Protein AF-A0A257MTR8-F1 (afdb_monomer_lite)

pLDDT: mean 96.41, std 4.49, range [68.75, 98.56]

Structure (mmCIF, N/CA/C/O backbone):
data_AF-A0A257MTR8-F1
#
_entry.id   AF-A0A257MTR8-F1
#
loop_
_atom_site.group_PDB
_atom_site.id
_atom_site.type_symbol
_atom_site.label_atom_id
_atom_site.label_alt_id
_atom_site.label_comp_id
_atom_site.label_asym_id
_atom_site.label_entity_id
_atom_site.label_seq_id
_atom_site.pdbx_PDB_ins_code
_atom_site.Cartn_x
_atom_site.Cartn_y
_atom_site.Cartn_z
_atom_site.occupancy
_atom_site.B_iso_or_equiv
_atom_site.auth_seq_id
_atom_site.auth_comp_id
_atom_site.auth_asym_id
_atom_site.auth_atom_id
_atom_site.pdbx_PDB_model_num
ATOM 1 N N . MET A 1 1 ? -8.268 -5.311 -12.418 1.00 86.25 1 MET A N 1
ATOM 2 C CA . MET A 1 1 ? -7.967 -3.867 -12.506 1.00 86.25 1 MET A CA 1
ATOM 3 C C . MET A 1 1 ? -7.466 -3.429 -11.144 1.00 86.25 1 MET A C 1
ATOM 5 O O . MET A 1 1 ? -8.086 -3.808 -10.159 1.00 86.25 1 MET A O 1
ATOM 9 N N . MET A 1 2 ? -6.359 -2.701 -11.082 1.00 96.19 2 MET A N 1
ATOM 10 C CA . MET A 1 2 ? -5.759 -2.196 -9.842 1.00 96.19 2 MET A CA 1
ATOM 11 C C . MET A 1 2 ? -5.830 -0.669 -9.844 1.00 96.19 2 MET A C 1
ATOM 13 O O . MET A 1 2 ? -5.846 -0.066 -10.915 1.00 96.19 2 MET A O 1
ATOM 17 N N . LEU A 1 3 ? -5.882 -0.043 -8.670 1.00 97.69 3 LEU A N 1
ATOM 18 C CA . LEU A 1 3 ? -5.777 1.409 -8.545 1.00 97.69 3 LEU A CA 1
ATOM 19 C C . LEU A 1 3 ? -4.340 1.754 -8.139 1.00 97.69 3 LEU A C 1
ATOM 21 O O . LEU A 1 3 ? -3.947 1.509 -7.005 1.00 97.69 3 LEU A O 1
ATOM 25 N N . VAL A 1 4 ? -3.562 2.309 -9.066 1.00 96.75 4 VAL A N 1
ATOM 26 C CA . VAL A 1 4 ? -2.162 2.701 -8.843 1.00 96.75 4 VAL A CA 1
ATOM 27 C C . VAL A 1 4 ? -2.076 4.217 -8.961 1.00 96.75 4 VAL A C 1
ATOM 29 O O . VAL A 1 4 ? -2.466 4.782 -9.987 1.00 96.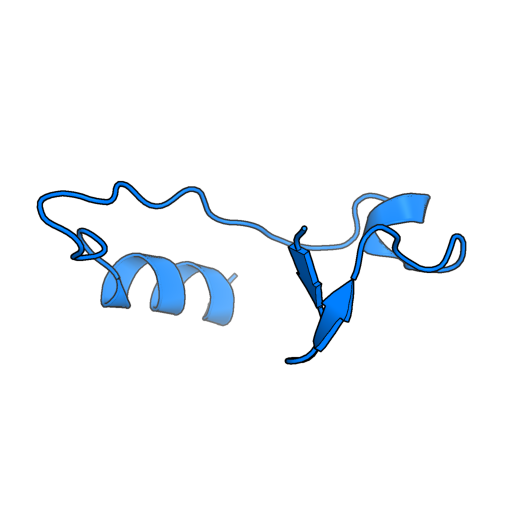75 4 VAL A O 1
ATOM 32 N N . ASN A 1 5 ? -1.615 4.887 -7.901 1.00 96.12 5 ASN A N 1
ATOM 33 C CA . ASN A 1 5 ? -1.532 6.353 -7.816 1.00 96.12 5 ASN A CA 1
ATOM 34 C C . AS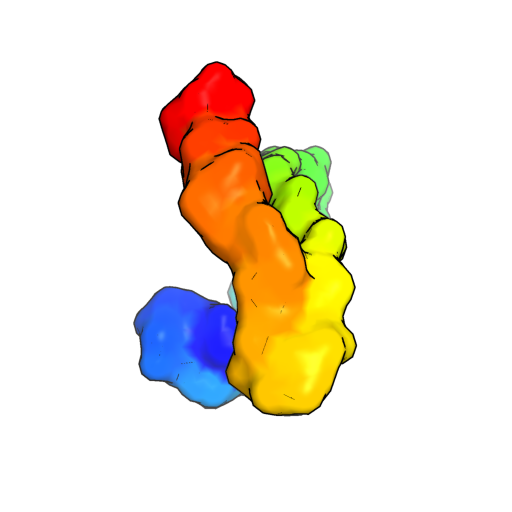N A 1 5 ? -2.846 7.058 -8.218 1.00 96.12 5 ASN A C 1
ATOM 36 O O . ASN A 1 5 ? -2.851 8.044 -8.956 1.00 96.12 5 ASN A O 1
ATOM 40 N N . GLY A 1 6 ? -3.982 6.505 -7.773 1.00 97.12 6 GLY A N 1
ATOM 41 C CA . GLY A 1 6 ? -5.322 7.047 -8.028 1.00 97.12 6 GLY A CA 1
ATOM 42 C C . GLY A 1 6 ? -5.901 6.760 -9.419 1.00 97.12 6 GLY A C 1
ATOM 43 O O . GLY A 1 6 ? -6.985 7.252 -9.726 1.00 97.12 6 GLY A O 1
ATOM 44 N N . LYS A 1 7 ? -5.227 5.968 -10.265 1.00 97.44 7 LYS A N 1
ATOM 45 C CA . LYS A 1 7 ? -5.689 5.631 -11.623 1.00 97.44 7 LYS A CA 1
ATOM 46 C C . LYS A 1 7 ? -5.865 4.128 -11.802 1.00 97.44 7 LYS A C 1
ATOM 48 O O . LYS A 1 7 ? -5.058 3.343 -11.310 1.00 97.44 7 LYS A O 1
ATOM 53 N N . TYR A 1 8 ? -6.908 3.730 -12.531 1.00 98.06 8 TYR A N 1
ATOM 54 C CA . TYR A 1 8 ? -7.116 2.332 -12.900 1.00 98.06 8 TYR A CA 1
ATOM 55 C C . TYR A 1 8 ? -6.053 1.878 -13.895 1.00 98.06 8 TYR A C 1
ATOM 57 O O . TYR A 1 8 ? -5.867 2.500 -14.939 1.00 98.06 8 TYR A O 1
ATOM 65 N N . GLN A 1 9 ? -5.370 0.789 -13.561 1.00 97.62 9 GLN A N 1
ATOM 66 C CA . GLN A 1 9 ? -4.300 0.210 -14.359 1.00 97.62 9 GLN A CA 1
ATOM 67 C C . GLN A 1 9 ? -4.376 -1.321 -14.337 1.00 97.62 9 GLN A C 1
ATOM 69 O O . GLN A 1 9 ? -4.995 -1.945 -13.466 1.00 97.62 9 GLN A O 1
ATOM 74 N N . THR A 1 10 ? -3.738 -1.938 -15.325 1.00 97.94 10 THR A N 1
ATOM 75 C CA . THR A 1 10 ? -3.589 -3.397 -15.453 1.00 97.94 10 THR A CA 1
ATOM 76 C C . THR A 1 10 ? -2.135 -3.852 -15.346 1.00 97.94 10 THR A C 1
ATOM 78 O O . THR A 1 10 ? -1.881 -5.051 -15.367 1.00 97.94 10 THR A O 1
ATOM 81 N N . HIS A 1 11 ? -1.201 -2.910 -15.221 1.00 96.31 11 HIS A N 1
ATOM 82 C CA . HIS A 1 11 ? 0.237 -3.133 -15.140 1.00 96.31 11 HIS A CA 1
ATOM 83 C C . HIS A 1 11 ? 0.863 -2.169 -14.123 1.00 96.31 11 HIS A C 1
ATOM 85 O O . HIS A 1 11 ? 0.205 -1.242 -13.648 1.00 96.31 11 HIS A O 1
ATOM 91 N N . ILE A 1 12 ? 2.129 -2.417 -13.804 1.00 96.44 12 ILE A N 1
ATOM 92 C CA . ILE A 1 12 ? 3.047 -1.510 -13.115 1.00 96.44 12 ILE A CA 1
ATOM 93 C C . ILE A 1 12 ? 4.302 -1.401 -13.988 1.00 96.44 12 ILE A C 1
ATOM 95 O O . ILE A 1 12 ? 4.560 -2.289 -14.806 1.00 96.44 12 ILE A O 1
ATOM 99 N N . GLU A 1 13 ? 5.070 -0.328 -13.845 1.00 97.19 13 GLU A N 1
ATOM 100 C CA . GLU A 1 13 ? 6.348 -0.201 -14.544 1.00 97.19 13 GLU A CA 1
ATOM 101 C C . GLU A 1 13 ? 7.328 -1.280 -14.085 1.00 97.19 13 GLU A C 1
ATOM 103 O O . GLU A 1 13 ? 7.459 -1.556 -12.893 1.00 97.19 13 GLU A O 1
ATOM 108 N N . VAL A 1 14 ? 8.071 -1.866 -15.026 1.00 97.38 14 VAL A N 1
ATOM 109 C CA . VAL A 1 14 ? 9.069 -2.896 -14.696 1.00 97.38 14 VAL A CA 1
ATOM 110 C C . VAL A 1 14 ? 10.171 -2.346 -13.791 1.00 97.38 14 VAL A C 1
ATOM 112 O O . VAL A 1 14 ? 10.761 -3.092 -13.024 1.00 97.38 14 VAL A O 1
ATOM 115 N N . THR A 1 15 ? 10.440 -1.043 -13.856 1.00 98.00 15 THR A N 1
ATOM 116 C CA . THR A 1 15 ? 11.451 -0.353 -13.046 1.00 98.00 15 THR A CA 1
ATOM 117 C C . THR A 1 15 ? 10.980 -0.020 -11.628 1.00 98.00 15 THR A C 1
ATOM 119 O O . THR A 1 15 ? 11.771 0.510 -10.847 1.00 98.00 15 THR A O 1
ATOM 122 N N . ASP A 1 16 ? 9.727 -0.322 -11.273 1.00 98.00 16 ASP A N 1
ATOM 123 C CA . ASP A 1 16 ? 9.208 -0.132 -9.920 1.00 98.00 16 ASP A CA 1
ATOM 124 C C . ASP A 1 16 ? 10.017 -0.956 -8.902 1.00 98.00 16 ASP A C 1
ATOM 126 O O . ASP A 1 16 ? 10.277 -2.145 -9.099 1.00 98.00 16 ASP A O 1
ATOM 130 N N . ARG A 1 17 ? 10.440 -0.325 -7.800 1.00 98.06 17 ARG A N 1
ATOM 131 C CA . ARG A 1 17 ? 11.297 -0.970 -6.788 1.00 98.06 17 ARG A CA 1
ATOM 132 C C . ARG A 1 17 ? 10.566 -2.071 -6.018 1.00 98.06 17 ARG A C 1
ATOM 134 O O . ARG A 1 17 ? 11.202 -3.051 -5.624 1.00 98.06 17 ARG A O 1
ATOM 141 N N . GLY A 1 18 ? 9.251 -1.943 -5.851 1.00 96.62 18 GLY A N 1
ATOM 142 C CA . GLY A 1 18 ? 8.402 -2.984 -5.287 1.00 96.62 18 GLY A CA 1
ATOM 143 C C . GLY A 1 18 ? 8.384 -4.223 -6.178 1.00 96.62 18 GLY A C 1
ATOM 144 O O . GLY A 1 18 ? 8.471 -5.338 -5.674 1.00 96.62 18 GLY A O 1
ATOM 145 N N . PHE A 1 19 ? 8.377 -4.045 -7.503 1.00 96.81 19 PHE A N 1
ATOM 146 C CA . PHE A 1 19 ? 8.494 -5.163 -8.442 1.00 96.81 19 PHE A CA 1
ATOM 147 C C . PHE A 1 19 ? 9.916 -5.744 -8.513 1.00 96.81 19 PHE A C 1
ATOM 149 O O . PHE A 1 19 ? 10.086 -6.960 -8.471 1.00 96.81 19 PHE A O 1
ATOM 156 N N . GLN A 1 20 ? 10.942 -4.895 -8.610 1.00 98.31 20 GLN A N 1
ATOM 157 C CA . GLN A 1 20 ? 12.334 -5.331 -8.778 1.00 98.31 20 GLN A CA 1
ATOM 158 C C . GLN A 1 20 ? 12.904 -6.022 -7.534 1.00 98.31 20 GLN A C 1
ATOM 160 O O . GLN A 1 20 ? 13.643 -6.999 -7.653 1.00 98.31 20 GLN A O 1
ATOM 165 N N . TYR A 1 21 ? 12.596 -5.495 -6.348 1.00 97.81 21 TYR A N 1
ATOM 166 C CA . TYR A 1 21 ? 13.286 -5.860 -5.107 1.00 97.81 21 TYR A CA 1
ATOM 167 C C . TYR A 1 21 ? 12.343 -6.257 -3.972 1.00 97.81 21 TYR A C 1
ATOM 169 O O . TYR A 1 21 ? 12.820 -6.632 -2.904 1.00 97.81 21 TYR A O 1
ATOM 177 N N . GLY A 1 22 ? 11.026 -6.151 -4.165 1.00 96.38 22 GLY A N 1
ATOM 178 C CA . GLY A 1 22 ? 10.083 -6.245 -3.052 1.00 96.38 22 GLY A CA 1
ATOM 179 C C . GLY A 1 22 ? 10.230 -5.085 -2.064 1.00 96.38 22 GLY A C 1
ATOM 180 O O . GLY A 1 22 ? 9.913 -5.248 -0.891 1.00 96.38 22 GLY A O 1
ATOM 181 N N . ASP A 1 23 ? 10.748 -3.936 -2.512 1.00 97.81 23 ASP A N 1
ATOM 182 C CA . ASP A 1 23 ? 10.979 -2.771 -1.658 1.00 97.81 23 ASP A CA 1
ATOM 183 C C . ASP A 1 23 ? 9.670 -2.021 -1.394 1.00 97.81 23 ASP A C 1
ATOM 185 O O . ASP A 1 23 ? 9.275 -1.122 -2.140 1.00 97.81 23 ASP A O 1
ATOM 189 N N . GLY A 1 24 ? 8.962 -2.452 -0.356 1.00 94.62 24 GLY A N 1
ATOM 190 C CA . GLY A 1 24 ? 7.702 -1.866 0.066 1.00 94.62 24 GLY A CA 1
ATOM 191 C C . GLY A 1 24 ? 7.017 -2.679 1.159 1.00 94.62 24 GLY A C 1
ATOM 192 O O . GLY A 1 24 ? 7.520 -3.695 1.636 1.00 94.62 24 GLY A O 1
ATOM 193 N N . LEU A 1 25 ? 5.836 -2.212 1.548 1.00 95.75 25 LEU A N 1
ATOM 194 C CA . LEU A 1 25 ? 4.996 -2.794 2.591 1.00 95.75 25 LEU A CA 1
ATOM 195 C C . LEU A 1 25 ? 3.572 -2.939 2.048 1.00 95.75 25 LEU A C 1
ATOM 197 O O . LEU A 1 25 ? 3.165 -2.180 1.165 1.00 95.75 25 LEU A O 1
ATOM 201 N N . PHE A 1 26 ? 2.799 -3.892 2.569 1.00 97.00 26 PHE A N 1
ATOM 202 C CA . PHE A 1 26 ? 1.409 -4.079 2.156 1.00 97.00 26 PHE A CA 1
ATOM 203 C C . PHE A 1 26 ? 0.523 -4.586 3.292 1.00 97.00 26 PHE A C 1
ATOM 205 O O . PHE A 1 26 ? 0.991 -5.158 4.274 1.00 97.00 26 PHE A O 1
ATOM 212 N N . GLU A 1 27 ? -0.783 -4.417 3.098 1.00 97.38 27 GLU A N 1
ATOM 213 C CA . GLU A 1 27 ? -1.831 -4.911 3.982 1.00 97.38 27 GLU A CA 1
ATOM 214 C C . GLU A 1 27 ? -2.854 -5.734 3.216 1.00 97.38 27 GLU A C 1
ATOM 216 O O . GLU A 1 27 ? -3.169 -5.447 2.062 1.00 97.38 27 GLU A O 1
ATOM 221 N N . THR A 1 28 ? -3.435 -6.720 3.895 1.00 97.75 28 THR A N 1
ATOM 222 C CA . THR A 1 28 ? -4.670 -7.374 3.454 1.00 97.75 28 THR A CA 1
ATOM 223 C C . THR A 1 28 ? -5.764 -7.046 4.459 1.00 97.75 28 THR A C 1
ATOM 225 O O . THR A 1 28 ? -5.621 -7.340 5.643 1.00 97.75 28 THR A O 1
ATOM 228 N N . ILE A 1 29 ? -6.846 -6.422 3.990 1.00 97.94 29 ILE A N 1
ATOM 229 C CA . ILE A 1 29 ? -7.924 -5.910 4.842 1.00 97.94 29 ILE A CA 1
ATOM 230 C C . ILE A 1 29 ? -9.206 -6.692 4.566 1.00 97.94 29 ILE A C 1
ATOM 232 O O . ILE A 1 29 ? -9.655 -6.780 3.421 1.00 97.94 29 ILE A O 1
ATOM 236 N N . THR A 1 30 ? -9.826 -7.228 5.616 1.00 98.50 30 THR A N 1
ATOM 237 C CA . THR A 1 30 ? -11.145 -7.865 5.517 1.00 98.50 30 THR A CA 1
ATOM 238 C C . THR A 1 30 ? -12.213 -6.820 5.206 1.00 98.50 30 THR A C 1
ATOM 240 O O . THR A 1 30 ? -12.315 -5.801 5.889 1.00 98.50 30 THR A O 1
ATOM 243 N N . VAL A 1 31 ? -13.059 -7.098 4.213 1.00 98.31 31 VAL A N 1
ATOM 244 C CA . VAL A 1 31 ? -14.241 -6.285 3.902 1.00 98.31 31 VAL A CA 1
ATOM 245 C C . VAL A 1 31 ? -15.496 -7.072 4.260 1.00 98.31 31 VAL A C 1
ATOM 247 O O . VAL A 1 31 ? -15.701 -8.174 3.758 1.00 98.31 31 VAL A O 1
ATOM 250 N N . HIS A 1 32 ? -16.340 -6.496 5.112 1.00 98.38 32 HIS A N 1
ATOM 251 C CA . HIS A 1 32 ? -17.624 -7.064 5.520 1.00 98.38 32 HIS A CA 1
ATOM 252 C C . HIS A 1 32 ? -18.720 -6.018 5.300 1.00 98.38 32 HIS A C 1
ATOM 254 O O . HIS A 1 32 ? -18.574 -4.876 5.734 1.00 98.38 32 HIS A O 1
ATOM 260 N N . ASP A 1 33 ? -19.786 -6.378 4.580 1.00 97.94 33 ASP A N 1
ATOM 261 C CA . ASP A 1 33 ? -20.886 -5.472 4.202 1.00 97.94 33 ASP A CA 1
ATOM 262 C C . ASP A 1 33 ? -20.418 -4.144 3.578 1.00 97.94 33 ASP A C 1
ATOM 264 O O . ASP A 1 33 ? -20.888 -3.057 3.920 1.00 97.94 33 ASP A O 1
ATOM 268 N N . GLY A 1 34 ? -19.427 -4.218 2.684 1.00 97.88 34 GLY A N 1
ATOM 269 C CA . GLY A 1 34 ? -18.861 -3.046 2.008 1.00 97.88 34 GLY A CA 1
ATO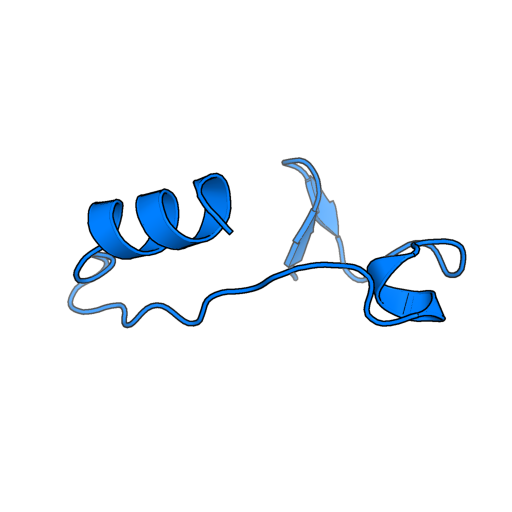M 270 C C . GLY A 1 34 ? -18.017 -2.132 2.905 1.00 97.88 34 GLY A C 1
ATOM 271 O O . GLY A 1 34 ? -17.614 -1.058 2.463 1.00 97.88 34 GLY A O 1
ATOM 272 N N . LYS A 1 35 ? -17.724 -2.536 4.147 1.00 98.25 35 LYS A N 1
ATOM 273 C CA . LYS A 1 35 ? -16.879 -1.787 5.084 1.00 98.25 35 LYS A CA 1
ATOM 274 C C . LYS A 1 35 ? -15.564 -2.515 5.324 1.00 98.25 35 LYS A C 1
ATOM 276 O O . LYS A 1 35 ? -15.548 -3.710 5.611 1.00 98.25 35 LYS A O 1
ATOM 281 N N . ALA A 1 36 ? -14.464 -1.773 5.240 1.00 98.31 36 ALA A N 1
ATOM 282 C CA . ALA A 1 36 ? -13.148 -2.252 5.641 1.00 98.31 36 ALA A CA 1
ATOM 283 C C . ALA A 1 36 ? -13.093 -2.390 7.171 1.00 98.31 36 ALA A C 1
ATOM 285 O O . ALA A 1 36 ? -13.252 -1.410 7.903 1.00 98.31 36 ALA A O 1
ATOM 286 N N . VAL A 1 37 ? -12.893 -3.613 7.653 1.00 98.56 37 VAL A N 1
ATOM 287 C CA . VAL A 1 37 ? -12.786 -3.921 9.081 1.00 98.56 37 VAL A CA 1
ATOM 288 C C . VAL A 1 37 ? -11.429 -3.422 9.590 1.00 98.56 37 VAL A C 1
ATOM 290 O O . VAL A 1 37 ? -10.409 -3.675 8.961 1.00 98.56 37 VAL A O 1
ATOM 293 N N . PHE A 1 38 ? -11.420 -2.689 10.710 1.00 98.19 38 PHE A N 1
ATOM 294 C CA . PHE A 1 38 ? -10.209 -2.110 11.324 1.00 98.19 38 PHE A CA 1
ATOM 295 C C 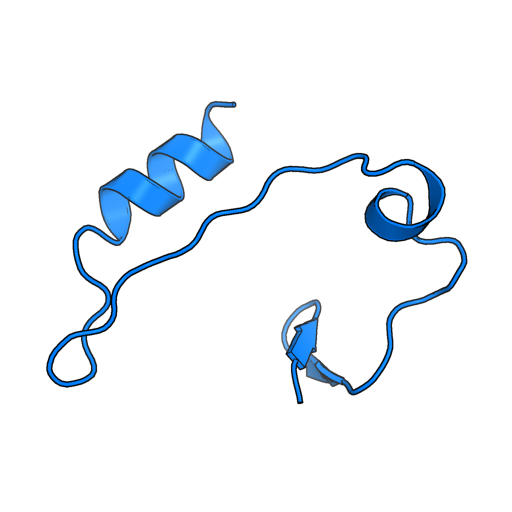. PHE A 1 38 ? -9.358 -1.222 10.395 1.00 98.19 38 PHE A C 1
ATOM 297 O O . PHE A 1 38 ? -8.132 -1.206 10.488 1.00 98.19 38 PHE A O 1
ATOM 304 N N . LEU A 1 39 ? -10.000 -0.460 9.498 1.00 98.19 39 LEU A N 1
ATOM 305 C CA . LEU A 1 39 ? -9.302 0.370 8.507 1.00 98.19 39 LEU A CA 1
ATOM 306 C C . LEU A 1 39 ? -8.229 1.281 9.125 1.00 98.19 39 LEU A C 1
ATOM 308 O O . LEU A 1 39 ? -7.124 1.347 8.600 1.00 98.19 39 LEU A O 1
ATOM 312 N N . ILE A 1 40 ? -8.534 1.950 10.242 1.00 97.88 40 ILE A N 1
ATOM 313 C CA . ILE A 1 40 ? -7.587 2.863 10.898 1.00 97.88 40 ILE A CA 1
ATOM 314 C C . ILE A 1 40 ? -6.337 2.111 11.364 1.00 97.88 40 ILE A C 1
ATOM 316 O O . ILE A 1 40 ? -5.234 2.525 11.046 1.00 97.88 40 ILE A O 1
ATOM 320 N N . GLN A 1 41 ? -6.493 0.949 11.999 1.00 97.81 41 GLN A N 1
ATOM 321 C CA . GLN A 1 41 ? -5.364 0.147 12.472 1.00 97.81 41 GLN A CA 1
ATOM 322 C C . GLN A 1 41 ? -4.479 -0.373 11.327 1.00 97.81 41 GLN A C 1
ATOM 324 O O . GLN A 1 41 ? -3.262 -0.477 11.485 1.00 97.81 41 GLN A O 1
ATOM 329 N N . HIS A 1 42 ? -5.067 -0.710 10.173 1.00 98.06 42 HIS A N 1
ATOM 330 C CA . HIS A 1 42 ? -4.291 -1.081 8.986 1.00 98.06 42 HIS A CA 1
ATOM 331 C C . HIS A 1 42 ? -3.518 0.116 8.412 1.00 98.06 42 HIS A C 1
ATOM 333 O O . HIS A 1 42 ? -2.359 -0.041 8.035 1.00 98.06 42 HIS A O 1
ATOM 339 N N . LEU A 1 43 ? -4.126 1.308 8.379 1.00 97.19 43 LEU A N 1
ATOM 340 C CA . LEU A 1 43 ? -3.455 2.532 7.926 1.00 97.19 43 LEU A CA 1
ATOM 341 C C . LEU A 1 43 ? -2.331 2.957 8.878 1.00 97.19 43 LEU A C 1
ATOM 343 O O . LEU A 1 43 ? -1.245 3.301 8.414 1.00 97.19 43 LEU A O 1
ATOM 347 N N . ASP A 1 44 ? -2.555 2.871 10.189 1.00 97.06 44 ASP A N 1
ATOM 348 C CA . ASP A 1 44 ? -1.534 3.162 11.198 1.00 97.06 44 ASP A CA 1
ATOM 349 C 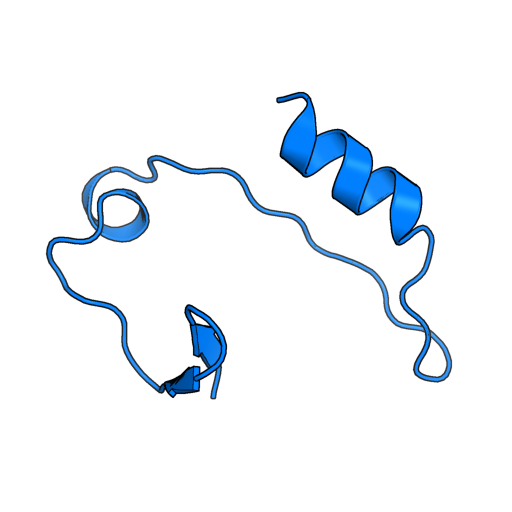C . ASP A 1 44 ? -0.308 2.271 10.967 1.00 97.06 44 ASP A C 1
ATOM 351 O O . ASP A 1 44 ? 0.799 2.769 10.787 1.00 97.06 44 ASP A O 1
ATOM 355 N N . ARG A 1 45 ? -0.509 0.955 10.820 1.00 96.50 45 ARG A N 1
ATOM 356 C CA . ARG A 1 45 ? 0.587 0.007 10.563 1.00 96.50 45 ARG A CA 1
ATOM 357 C C . ARG A 1 45 ? 1.367 0.284 9.276 1.00 96.50 45 ARG A C 1
ATOM 359 O O . ARG A 1 45 ? 2.577 0.098 9.277 1.00 96.50 45 ARG A O 1
ATOM 366 N N . LEU A 1 46 ? 0.709 0.744 8.210 1.00 96.38 46 LEU A N 1
ATOM 367 C CA . LEU A 1 46 ? 1.382 1.126 6.960 1.00 96.38 46 LEU A CA 1
ATOM 368 C C . LEU A 1 46 ? 2.215 2.405 7.085 1.00 96.38 46 LEU A C 1
ATOM 370 O O . LEU A 1 46 ? 3.163 2.581 6.326 1.00 96.38 46 LEU A O 1
ATOM 374 N N . THR A 1 47 ? 1.850 3.308 7.995 1.00 95.56 47 THR A N 1
ATOM 375 C 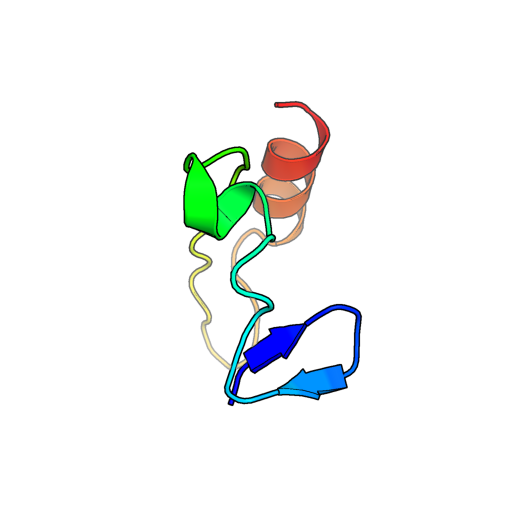CA . THR A 1 47 ? 2.515 4.615 8.144 1.00 95.56 47 THR A CA 1
ATOM 376 C C . THR A 1 47 ? 3.606 4.633 9.208 1.00 95.56 47 THR A C 1
ATOM 378 O O . THR A 1 47 ? 4.432 5.543 9.204 1.00 95.56 47 THR A O 1
ATOM 381 N N . THR A 1 48 ? 3.624 3.647 10.105 1.00 89.88 48 THR A N 1
ATOM 382 C CA . THR A 1 48 ? 4.585 3.567 11.217 1.00 89.88 48 THR A CA 1
ATOM 383 C C . THR A 1 48 ? 5.644 2.474 11.060 1.00 89.88 48 THR A C 1
ATOM 385 O O . THR A 1 48 ? 6.393 2.238 12.007 1.00 89.88 48 THR A O 1
ATOM 388 N N . ALA A 1 49 ? 5.646 1.752 9.940 1.00 68.75 49 ALA A N 1
ATOM 389 C CA . ALA A 1 49 ? 6.601 0.681 9.654 1.00 68.75 49 ALA A CA 1
ATOM 390 C C . ALA A 1 49 ? 7.966 1.206 9.182 1.00 68.75 49 ALA A C 1
ATOM 392 O O . ALA A 1 49 ? 8.012 2.300 8.575 1.00 68.75 49 ALA A O 1
#

Sequence (49 aa):
MMLVNGKYQTHIEVTDRGFQYGDGLFETITVHDGKAVFLIQHLDRLTTA

Foldseek 3Di:
DDQDPNDDDDDDDCPDCCNVPVPADDDDFDADPNDTPPVVVRVVVRVVD

Radius of gyration: 13.27 Å; chains: 1; bounding box: 34×15×28 Å

Secondary structure (DSSP, 8-state):
-EEETTEEES---TT-HHHHH--S------EETTEETTHHHHHHHHH--